Protein AF-A0A962ITY4-F1 (afdb_monomer_lite)

Secondary structure (DSSP, 8-state):
-PPPPTTSHHHHTT--PPPSSTTS-EEEEEE--B--TTS--B-HHHHHHHHTSSS-EEEEEE---S-S--SSS-GGGGGG-

Structure (mmCIF, N/CA/C/O backbone):
data_AF-A0A962ITY4-F1
#
_entry.id   AF-A0A962ITY4-F1
#
loop_
_atom_site.group_PDB
_atom_site.id
_atom_site.type_symbol
_atom_site.label_atom_id
_atom_site.label_alt_id
_atom_site.label_comp_id
_atom_site.label_asym_id
_atom_site.label_entity_id
_atom_site.label_seq_id
_atom_site.pdbx_PDB_ins_code
_atom_site.Cartn_x
_atom_site.Cartn_y
_atom_site.Cartn_z
_atom_site.occupancy
_atom_site.B_iso_or_equiv
_atom_site.auth_seq_id
_atom_site.auth_comp_id
_atom_site.auth_asym_id
_atom_site.auth_atom_id
_atom_site.pdbx_PDB_model_num
ATOM 1 N N . MET A 1 1 ? 17.491 10.020 26.270 1.00 49.94 1 MET A N 1
ATOM 2 C CA . MET A 1 1 ? 16.618 9.190 25.419 1.00 49.94 1 MET A CA 1
ATOM 3 C C . MET A 1 1 ? 16.662 9.820 24.042 1.00 49.94 1 MET A C 1
ATOM 5 O O . MET A 1 1 ? 16.144 10.921 23.901 1.00 49.94 1 MET A O 1
ATOM 9 N N . ALA A 1 2 ? 17.394 9.241 23.089 1.00 67.62 2 ALA A N 1
ATOM 10 C CA . ALA A 1 2 ? 17.307 9.720 21.711 1.00 67.62 2 ALA A CA 1
ATOM 11 C C . ALA A 1 2 ? 15.855 9.518 21.246 1.00 67.62 2 ALA A C 1
ATOM 13 O O . ALA A 1 2 ? 15.270 8.477 21.544 1.00 67.62 2 ALA A O 1
ATOM 14 N N . GLY A 1 3 ? 15.251 10.538 20.635 1.00 85.62 3 GLY A N 1
ATOM 15 C CA . GLY A 1 3 ? 13.896 10.425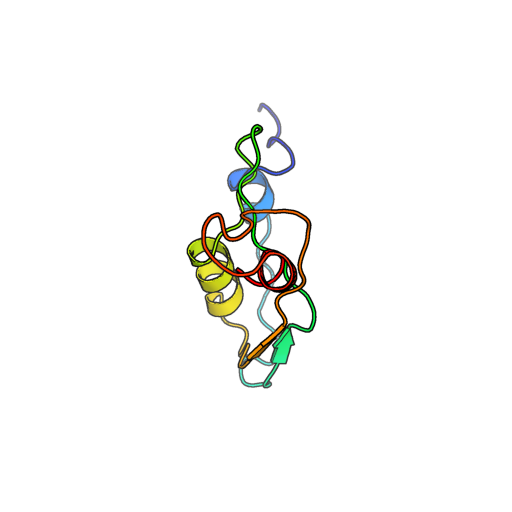 20.096 1.00 85.62 3 GLY A CA 1
ATOM 16 C C . GLY A 1 3 ? 13.840 9.381 18.981 1.00 85.62 3 GLY A C 1
ATOM 17 O O . GLY A 1 3 ? 14.855 9.110 18.341 1.00 85.62 3 GLY A O 1
ATOM 18 N N . LEU A 1 4 ? 12.660 8.800 18.763 1.00 92.31 4 LEU A N 1
ATOM 19 C CA . LEU A 1 4 ? 12.412 7.911 17.629 1.00 92.31 4 LEU A CA 1
ATOM 20 C C . LEU A 1 4 ? 12.643 8.676 16.319 1.00 92.31 4 LEU A C 1
ATOM 22 O O . LEU A 1 4 ? 12.247 9.839 16.202 1.00 92.31 4 LEU A O 1
ATOM 26 N N . THR A 1 5 ? 13.287 8.038 15.346 1.00 91.44 5 THR A N 1
ATOM 27 C CA . THR A 1 5 ? 13.553 8.643 14.038 1.00 91.44 5 THR A CA 1
ATOM 28 C C . THR A 1 5 ? 12.278 8.604 13.186 1.00 91.44 5 THR A C 1
ATOM 30 O O . THR A 1 5 ? 11.763 7.516 12.943 1.00 91.44 5 THR A O 1
ATOM 33 N N . PRO A 1 6 ? 11.748 9.750 12.713 1.00 90.12 6 PRO A N 1
ATOM 34 C CA . PRO A 1 6 ? 10.546 9.761 11.883 1.00 90.12 6 PRO A CA 1
ATOM 35 C C . PRO A 1 6 ? 10.691 8.877 10.643 1.00 90.12 6 PRO A C 1
ATOM 37 O O . PRO A 1 6 ? 11.706 8.941 9.951 1.00 90.12 6 PRO A O 1
ATOM 40 N N . GLY A 1 7 ? 9.664 8.074 10.367 1.00 84.88 7 GLY A N 1
ATOM 41 C CA . GLY A 1 7 ? 9.632 7.162 9.222 1.00 84.88 7 GLY A CA 1
ATOM 42 C C . GLY A 1 7 ? 10.262 5.785 9.457 1.00 84.88 7 GLY A C 1
ATOM 43 O O . GLY A 1 7 ? 10.191 4.959 8.555 1.00 84.88 7 GLY A O 1
ATOM 44 N N . THR A 1 8 ? 10.839 5.497 10.633 1.00 88.75 8 THR A N 1
ATOM 45 C CA . THR A 1 8 ? 11.264 4.124 10.964 1.00 88.75 8 THR A CA 1
ATOM 46 C C . THR A 1 8 ? 10.108 3.288 11.505 1.00 88.75 8 THR A C 1
ATOM 48 O O . THR A 1 8 ? 9.106 3.826 11.985 1.00 88.75 8 THR A O 1
ATOM 51 N N . ALA A 1 9 ? 10.264 1.961 11.477 1.00 87.44 9 ALA A N 1
ATOM 52 C CA . ALA A 1 9 ? 9.290 1.040 12.056 1.00 87.44 9 ALA A CA 1
ATOM 53 C C . ALA A 1 9 ? 9.047 1.333 13.547 1.00 87.44 9 ALA A C 1
ATOM 55 O O . ALA A 1 9 ? 7.903 1.383 13.977 1.00 87.44 9 ALA A O 1
ATOM 56 N N . GLU A 1 10 ? 10.093 1.638 14.324 1.00 92.00 10 GLU A N 1
ATOM 57 C CA . GLU A 1 10 ? 9.950 1.969 15.748 1.00 92.00 10 GLU A CA 1
ATOM 58 C C . GLU A 1 10 ? 9.143 3.251 15.978 1.00 92.00 10 GLU A C 1
ATOM 60 O O . GLU A 1 10 ? 8.444 3.367 16.984 1.00 92.00 10 GLU A O 1
ATOM 65 N N . TRP A 1 11 ? 9.237 4.222 15.063 1.00 92.62 11 TRP A N 1
ATOM 66 C CA . TRP A 1 11 ? 8.411 5.426 15.109 1.00 92.62 11 TRP A CA 1
ATOM 67 C C . TRP A 1 11 ? 6.951 5.124 14.753 1.00 92.62 11 TRP A C 1
ATOM 69 O O . TRP A 1 11 ? 6.057 5.572 15.471 1.00 92.62 11 TRP A O 1
ATOM 79 N N . LEU A 1 12 ? 6.705 4.330 13.705 1.00 90.50 12 LEU A N 1
ATOM 80 C CA . LEU A 1 12 ? 5.358 3.934 13.271 1.00 90.50 12 LEU A CA 1
ATOM 81 C C . LEU A 1 12 ? 4.634 3.075 14.321 1.00 90.50 12 LEU A C 1
ATOM 83 O O . LEU A 1 12 ? 3.461 3.302 14.593 1.00 90.50 12 LEU A O 1
ATOM 87 N N . ASP A 1 13 ? 5.342 2.148 14.967 1.00 91.38 13 ASP A N 1
ATOM 88 C CA . ASP A 1 13 ? 4.807 1.257 16.006 1.00 91.38 13 ASP A CA 1
ATOM 89 C C . ASP A 1 13 ? 4.641 1.932 17.381 1.00 91.38 13 ASP A C 1
ATOM 91 O O . ASP A 1 13 ? 4.186 1.297 18.337 1.00 91.38 13 ASP A O 1
ATOM 95 N N . SER A 1 14 ? 5.014 3.210 17.518 1.00 94.69 14 SER A N 1
ATOM 96 C CA . SER A 1 14 ? 4.989 3.911 18.810 1.00 94.69 14 SER A CA 1
ATOM 97 C C . SER A 1 14 ? 3.580 4.136 19.369 1.00 94.69 14 SER A C 1
ATOM 99 O O . SER A 1 14 ? 3.423 4.354 20.573 1.00 94.69 14 SER A O 1
ATOM 101 N N . VAL A 1 15 ? 2.557 4.058 18.516 1.00 93.06 15 VAL A N 1
ATOM 102 C CA . VAL A 1 15 ? 1.144 4.177 18.878 1.00 93.06 15 VAL A CA 1
ATOM 103 C C . VAL A 1 15 ? 0.366 3.059 18.195 1.00 93.06 15 VAL A C 1
ATOM 105 O O . VAL A 1 15 ? 0.528 2.818 17.003 1.00 93.06 15 VAL A O 1
ATOM 108 N N . ARG A 1 16 ? -0.505 2.386 18.951 1.00 90.69 16 ARG A N 1
ATOM 109 C CA . ARG A 1 16 ? -1.465 1.412 18.421 1.00 90.69 16 ARG A CA 1
ATOM 110 C C . ARG A 1 16 ? -2.861 1.790 18.876 1.00 90.69 16 ARG A C 1
ATOM 112 O O . ARG A 1 16 ? -3.105 1.901 20.077 1.00 90.69 16 ARG A O 1
ATOM 119 N N . GLU A 1 17 ? -3.746 1.997 17.915 1.00 92.06 17 GLU A N 1
ATOM 120 C CA . GLU A 1 17 ? -5.147 2.324 18.159 1.00 92.06 17 GLU A CA 1
ATOM 121 C C . GLU A 1 17 ? -6.005 1.053 18.154 1.00 92.06 17 GLU A C 1
ATOM 123 O O . GLU A 1 17 ? -5.629 0.025 17.587 1.00 92.06 17 GLU A O 1
ATOM 128 N N . GLU A 1 18 ? -7.154 1.106 18.826 1.00 95.38 18 GLU A N 1
ATOM 129 C CA . GLU A 1 18 ? -8.121 0.010 18.816 1.00 95.38 18 GLU A CA 1
ATOM 130 C C . GLU A 1 18 ? -8.806 -0.082 17.446 1.00 95.38 18 GLU A C 1
ATOM 132 O O . GLU A 1 18 ? -9.243 0.924 16.886 1.00 95.38 18 GLU A O 1
ATOM 137 N N . ILE A 1 19 ? -8.933 -1.300 16.915 1.00 94.75 19 ILE A N 1
ATOM 138 C CA . ILE A 1 19 ? -9.658 -1.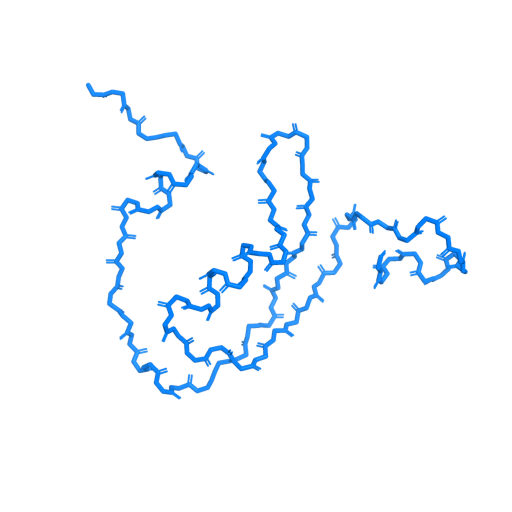540 15.667 1.00 94.75 19 ILE A CA 1
ATOM 139 C C . ILE A 1 19 ? -11.155 -1.396 15.921 1.00 94.75 19 ILE A C 1
ATOM 141 O O . ILE A 1 19 ? -11.754 -2.144 16.692 1.00 94.75 19 ILE A O 1
ATOM 145 N N . ILE A 1 20 ? -11.765 -0.459 15.207 1.00 95.44 20 ILE A N 1
ATOM 146 C CA . ILE A 1 20 ? -13.204 -0.222 15.243 1.00 95.44 20 ILE A CA 1
ATOM 147 C C . ILE A 1 20 ? -13.857 -0.980 14.087 1.00 95.44 20 ILE A C 1
ATOM 149 O O . ILE A 1 20 ? -13.398 -0.881 12.950 1.00 95.44 20 ILE A O 1
ATOM 153 N N . ASP A 1 21 ? -14.955 -1.680 14.385 1.00 97.00 21 ASP A N 1
ATOM 154 C CA . ASP A 1 21 ? -15.770 -2.412 13.404 1.00 97.00 21 ASP A CA 1
ATOM 155 C C . ASP A 1 21 ? -14.934 -3.390 12.544 1.00 97.00 21 ASP A C 1
ATOM 157 O O . ASP A 1 21 ? -14.820 -3.223 11.326 1.00 97.00 21 ASP A O 1
ATOM 161 N N . PRO A 1 22 ? -14.298 -4.399 13.177 1.00 96.69 22 PRO A N 1
ATOM 162 C CA . PRO A 1 22 ? -13.332 -5.276 12.513 1.00 96.69 22 PRO A CA 1
ATOM 163 C C . PRO A 1 22 ? -13.938 -6.079 11.360 1.00 96.69 22 PRO A C 1
ATOM 165 O O . PRO A 1 22 ? -13.220 -6.433 10.431 1.00 96.69 22 PRO A O 1
ATOM 168 N N . ASP A 1 23 ? -15.248 -6.333 11.379 1.00 97.44 23 ASP A N 1
ATOM 169 C CA . ASP A 1 23 ? -15.936 -7.105 10.344 1.00 97.44 23 ASP A CA 1
ATOM 170 C C . ASP A 1 23 ? -16.310 -6.261 9.114 1.00 97.44 23 ASP A C 1
ATOM 172 O O . ASP A 1 23 ? -16.654 -6.817 8.062 1.00 97.44 23 ASP A O 1
ATOM 176 N N . ARG A 1 24 ? -16.234 -4.925 9.196 1.00 98.06 24 ARG A N 1
ATOM 177 C CA . ARG A 1 24 ? -16.639 -4.035 8.105 1.00 98.06 24 ARG A CA 1
ATOM 178 C C . ARG A 1 24 ? -15.746 -4.221 6.881 1.00 98.06 24 ARG A C 1
ATOM 180 O O . ARG A 1 24 ? -14.555 -3.928 6.953 1.00 98.06 24 ARG A O 1
ATOM 187 N N . PRO A 1 25 ? -16.306 -4.621 5.726 1.00 98.19 25 PRO A N 1
ATOM 188 C CA . PRO A 1 25 ? -15.517 -4.781 4.517 1.00 98.19 25 PRO A CA 1
ATOM 189 C C . PRO A 1 25 ? -15.015 -3.419 4.029 1.00 98.19 25 PRO A C 1
ATOM 191 O O . PRO A 1 25 ? -15.798 -2.490 3.809 1.00 98.19 25 PRO A O 1
ATOM 194 N N . ILE A 1 26 ? -13.704 -3.321 3.834 1.00 98.00 26 ILE A N 1
ATOM 195 C CA . ILE A 1 26 ? -13.009 -2.114 3.386 1.00 98.00 26 ILE A CA 1
ATOM 196 C C . ILE A 1 26 ? -12.349 -2.380 2.033 1.00 98.00 26 ILE A C 1
ATOM 198 O O . ILE A 1 26 ? -11.765 -3.439 1.796 1.00 98.00 26 ILE A O 1
ATOM 202 N N . ILE A 1 27 ? -12.440 -1.393 1.144 1.00 98.44 27 ILE A N 1
ATOM 203 C CA . ILE A 1 27 ? -11.584 -1.302 -0.037 1.00 98.44 27 ILE A CA 1
ATOM 204 C C . ILE A 1 27 ? -10.586 -0.190 0.246 1.00 98.44 27 ILE A C 1
ATOM 206 O O . ILE A 1 27 ? -11.011 0.942 0.473 1.00 98.44 27 ILE A O 1
ATOM 210 N N . ASP A 1 28 ? -9.296 -0.506 0.221 1.00 97.94 28 ASP A N 1
ATOM 211 C CA . ASP A 1 28 ? -8.248 0.512 0.186 1.00 97.94 28 ASP A CA 1
ATOM 212 C C . ASP A 1 28 ? -8.165 1.071 -1.245 1.00 97.94 28 ASP A C 1
ATOM 214 O O . ASP A 1 28 ? -7.775 0.348 -2.171 1.00 97.94 28 ASP A O 1
ATOM 218 N N . PRO A 1 29 ? -8.588 2.325 -1.479 1.00 98.00 29 PRO A N 1
ATOM 219 C CA . PRO A 1 29 ? -8.686 2.860 -2.825 1.00 98.00 29 PRO A CA 1
ATOM 220 C C . PRO A 1 29 ? -7.337 3.310 -3.393 1.00 98.00 29 PRO A C 1
ATOM 222 O O . PRO A 1 29 ? -7.310 3.721 -4.553 1.00 98.00 29 PRO A O 1
ATOM 225 N N . HIS A 1 30 ? -6.251 3.308 -2.610 1.00 97.88 30 HIS A N 1
ATOM 226 C CA . HIS A 1 30 ? -4.990 3.900 -3.045 1.00 97.88 30 HIS A CA 1
ATOM 227 C C . HIS A 1 30 ? -3.801 3.392 -2.228 1.00 97.88 30 HIS A C 1
ATOM 229 O O . HIS A 1 30 ? -3.544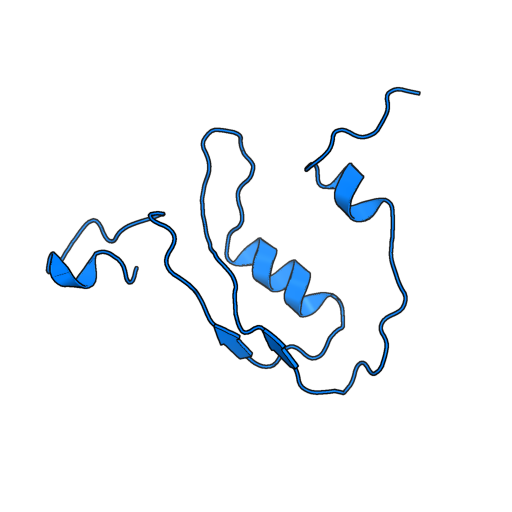 3.876 -1.129 1.00 97.88 30 HIS A O 1
ATOM 235 N N . HIS A 1 31 ? -2.981 2.536 -2.832 1.00 96.31 31 HIS A N 1
ATOM 236 C CA . HIS A 1 31 ? -1.629 2.265 -2.342 1.00 96.31 31 HIS A CA 1
ATOM 237 C C . HIS A 1 31 ? -0.614 2.312 -3.484 1.00 96.31 31 HIS A C 1
ATOM 239 O O . HIS A 1 31 ? -0.950 2.171 -4.661 1.00 96.31 31 HIS A O 1
ATOM 245 N N . HIS A 1 32 ? 0.644 2.491 -3.110 1.00 95.38 32 HIS A N 1
ATOM 246 C CA . HIS A 1 32 ? 1.792 2.394 -3.999 1.00 95.38 32 HIS A CA 1
ATOM 247 C C . HIS A 1 32 ? 2.669 1.230 -3.552 1.00 95.38 32 HIS A C 1
ATOM 249 O O . HIS A 1 32 ? 2.564 0.785 -2.413 1.00 95.38 32 HIS A O 1
ATOM 255 N N . LEU A 1 33 ? 3.552 0.768 -4.430 1.00 94.81 33 LEU A N 1
ATOM 256 C CA . LEU A 1 33 ? 4.629 -0.155 -4.093 1.00 94.81 33 LEU A CA 1
ATOM 257 C C . LEU A 1 33 ? 5.919 0.421 -4.668 1.00 94.81 33 LEU A C 1
ATOM 259 O O . LEU A 1 33 ? 5.932 0.879 -5.809 1.00 94.81 33 LEU A O 1
ATOM 263 N N . TRP A 1 34 ? 6.993 0.421 -3.888 1.00 94.69 34 TRP A N 1
ATOM 264 C CA . TRP A 1 34 ? 8.280 0.936 -4.337 1.00 94.69 34 TRP A CA 1
ATOM 265 C C . TRP A 1 34 ? 9.447 0.343 -3.558 1.00 94.69 34 TRP A C 1
ATOM 267 O O . TRP A 1 34 ? 9.324 -0.063 -2.399 1.00 94.69 34 TRP A O 1
ATOM 277 N N . ARG A 1 35 ? 10.620 0.411 -4.186 1.00 94.12 35 ARG A N 1
ATOM 278 C CA . ARG A 1 35 ? 11.908 0.393 -3.499 1.00 94.12 35 ARG A CA 1
ATOM 279 C C . ARG A 1 35 ? 12.562 1.753 -3.632 1.00 94.12 35 ARG A C 1
ATOM 281 O O . ARG A 1 35 ? 12.574 2.325 -4.724 1.00 94.12 35 ARG A O 1
ATOM 288 N N . ARG A 1 36 ? 13.081 2.297 -2.534 1.00 89.88 36 ARG A N 1
ATOM 289 C CA . ARG A 1 36 ? 13.712 3.622 -2.523 1.00 89.88 36 ARG A CA 1
ATOM 290 C C . ARG A 1 36 ? 15.177 3.525 -2.097 1.00 89.88 36 ARG A C 1
ATOM 292 O O . ARG A 1 36 ? 15.511 2.753 -1.202 1.00 89.88 36 ARG A O 1
ATOM 299 N N . PRO A 1 37 ? 16.075 4.340 -2.683 1.00 88.44 37 PRO A N 1
ATOM 300 C CA . PR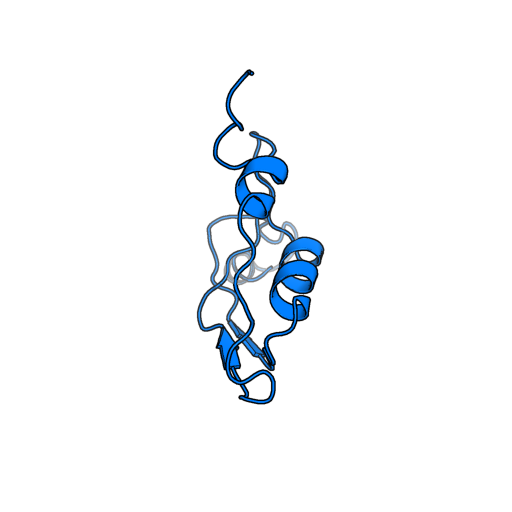O A 1 37 ? 17.495 4.326 -2.318 1.00 88.44 37 PRO A CA 1
ATOM 301 C C . PRO A 1 37 ? 17.785 4.667 -0.848 1.00 88.44 37 PRO A C 1
ATOM 303 O O . PRO A 1 37 ? 18.861 4.346 -0.352 1.00 88.44 37 PRO A O 1
ATOM 306 N N . ASP A 1 38 ? 16.856 5.337 -0.163 1.00 88.12 38 ASP A N 1
ATOM 307 C CA . ASP A 1 38 ? 16.948 5.690 1.257 1.00 88.12 38 ASP A CA 1
ATOM 308 C C . ASP A 1 38 ? 16.514 4.551 2.200 1.00 88.12 38 ASP A C 1
ATOM 310 O O . ASP A 1 38 ? 16.552 4.720 3.417 1.00 88.12 38 ASP A O 1
ATOM 314 N N . GLY A 1 39 ? 16.135 3.390 1.652 1.00 86.06 39 GLY A N 1
ATOM 315 C CA . GLY A 1 39 ? 15.688 2.222 2.410 1.00 86.06 39 GLY A CA 1
ATOM 316 C C . GLY A 1 39 ? 14.242 2.304 2.897 1.00 86.06 39 GLY A C 1
ATOM 317 O O . GLY A 1 39 ? 13.798 1.395 3.596 1.00 86.06 39 GLY A O 1
ATOM 318 N N . ASN A 1 40 ? 13.495 3.352 2.530 1.00 88.12 40 ASN A N 1
ATOM 319 C CA . ASN A 1 40 ? 12.069 3.487 2.827 1.00 88.12 40 ASN A CA 1
ATOM 320 C C . ASN A 1 40 ? 11.220 2.706 1.809 1.00 88.12 40 ASN A C 1
ATOM 322 O O . ASN A 1 40 ? 10.414 3.269 1.061 1.00 88.12 40 ASN A O 1
ATOM 326 N N . ASP A 1 41 ? 11.484 1.405 1.732 1.00 93.44 41 ASP A N 1
ATOM 327 C CA . ASP A 1 41 ? 10.782 0.471 0.862 1.00 93.44 41 ASP A CA 1
ATOM 328 C C . ASP A 1 41 ? 9.347 0.251 1.353 1.00 93.44 41 ASP A C 1
ATOM 330 O O . ASP A 1 41 ? 9.082 0.190 2.553 1.00 93.44 41 ASP A O 1
ATOM 334 N N . TYR A 1 42 ? 8.425 0.090 0.407 1.00 94.62 42 TYR A N 1
ATOM 335 C CA . TYR A 1 42 ? 7.073 -0.377 0.684 1.00 94.62 42 TYR A CA 1
ATOM 336 C C . TYR A 1 42 ? 6.698 -1.400 -0.378 1.00 94.62 42 TYR A C 1
ATOM 338 O O . TYR A 1 42 ? 6.395 -1.054 -1.521 1.00 94.62 42 TYR A O 1
ATOM 346 N N . VAL A 1 43 ? 6.794 -2.680 -0.031 1.00 94.94 43 VAL A N 1
ATOM 347 C CA . VAL A 1 43 ? 6.591 -3.788 -0.967 1.00 94.94 43 VAL A CA 1
ATOM 348 C C . VAL A 1 43 ? 5.406 -4.653 -0.550 1.00 94.94 43 VAL A C 1
ATOM 350 O O . VAL A 1 43 ? 4.754 -4.411 0.461 1.00 94.94 43 VAL A O 1
ATOM 353 N N . LEU A 1 44 ? 5.105 -5.692 -1.331 1.00 95.19 44 LEU A N 1
ATOM 354 C CA . LEU A 1 44 ? 3.925 -6.535 -1.111 1.00 95.19 44 LEU A CA 1
ATOM 355 C C . LEU A 1 44 ? 3.834 -7.112 0.316 1.00 95.19 44 LEU A C 1
ATOM 357 O O . LEU A 1 44 ? 2.743 -7.220 0.869 1.00 95.19 44 LEU A O 1
ATOM 361 N N . ALA A 1 45 ? 4.972 -7.454 0.925 1.00 96.19 45 ALA A N 1
ATOM 362 C CA . ALA A 1 45 ? 5.010 -7.946 2.301 1.00 96.19 45 ALA A CA 1
ATOM 363 C C . ALA A 1 45 ? 4.595 -6.877 3.329 1.00 96.19 45 ALA A C 1
ATOM 365 O O . ALA A 1 45 ? 3.949 -7.210 4.322 1.00 96.19 45 ALA A O 1
ATOM 366 N N . ASP A 1 46 ? 4.937 -5.609 3.088 1.00 95.50 46 ASP A N 1
ATOM 367 C CA . ASP A 1 46 ? 4.530 -4.484 3.931 1.00 95.50 46 ASP A CA 1
ATOM 368 C C . ASP A 1 46 ? 3.030 -4.228 3.797 1.00 95.50 46 ASP A C 1
ATOM 370 O O . ASP A 1 46 ? 2.329 -4.172 4.804 1.00 95.50 46 ASP A O 1
ATOM 374 N N . LEU A 1 47 ? 2.515 -4.227 2.562 1.00 96.94 47 LEU A N 1
ATOM 375 C CA . LEU A 1 47 ? 1.078 -4.127 2.305 1.00 96.94 47 LEU A CA 1
ATOM 376 C C . LEU A 1 47 ? 0.292 -5.231 3.024 1.00 96.94 47 LEU A C 1
ATOM 378 O O . LEU A 1 47 ? -0.742 -4.960 3.630 1.00 96.94 47 LEU A O 1
ATOM 382 N N . TRP A 1 48 ? 0.762 -6.480 2.983 1.00 9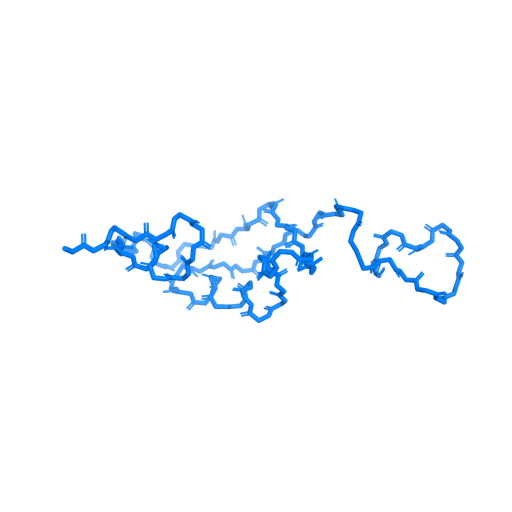6.94 48 TRP A N 1
ATOM 383 C CA . TRP A 1 48 ? 0.107 -7.585 3.691 1.00 96.94 48 TRP A CA 1
ATOM 384 C C . TRP A 1 48 ? 0.172 -7.458 5.206 1.00 96.94 48 TRP A C 1
ATOM 386 O O . TRP A 1 48 ? -0.785 -7.830 5.882 1.00 96.94 48 TRP A O 1
ATOM 396 N N . ARG A 1 49 ? 1.269 -6.930 5.752 1.00 95.25 49 ARG A N 1
ATOM 397 C CA . ARG A 1 49 ? 1.364 -6.649 7.185 1.00 95.25 49 ARG A CA 1
ATOM 398 C C . ARG A 1 49 ? 0.329 -5.602 7.601 1.00 95.25 49 ARG A C 1
ATOM 400 O O . ARG A 1 49 ? -0.357 -5.805 8.599 1.00 95.25 49 ARG A O 1
ATOM 407 N N . ASP A 1 50 ? 0.179 -4.539 6.818 1.00 94.38 50 ASP A N 1
ATOM 408 C CA . ASP A 1 50 ? -0.729 -3.437 7.138 1.00 94.38 50 ASP A CA 1
ATOM 409 C C . ASP A 1 50 ? -2.197 -3.842 6.942 1.00 94.38 50 ASP A C 1
ATOM 411 O O . ASP A 1 50 ? -3.025 -3.664 7.835 1.00 94.38 50 ASP A O 1
ATOM 415 N N . THR A 1 51 ? -2.526 -4.467 5.809 1.00 96.44 51 THR A N 1
ATOM 416 C CA . THR A 1 51 ? -3.892 -4.944 5.517 1.00 96.44 51 THR A CA 1
ATOM 417 C C . THR A 1 51 ? -4.304 -6.146 6.368 1.00 96.44 51 THR A C 1
ATOM 419 O O . THR A 1 51 ? -5.493 -6.355 6.590 1.00 96.44 51 THR A O 1
ATOM 422 N N . GLY A 1 52 ? -3.341 -6.904 6.899 1.00 94.56 52 GLY A N 1
ATOM 423 C CA . GLY A 1 52 ? -3.552 -8.003 7.842 1.00 94.56 52 GLY A CA 1
ATOM 424 C C . GLY A 1 52 ? -3.527 -7.595 9.319 1.00 94.56 52 GLY A C 1
ATOM 425 O O . GLY A 1 52 ? -3.607 -8.467 10.183 1.00 94.56 52 GLY A O 1
ATOM 426 N N . SER A 1 53 ? -3.416 -6.299 9.632 1.00 92.62 53 SER A N 1
ATOM 427 C CA . SER A 1 53 ? -3.308 -5.793 11.012 1.00 92.62 53 SER A CA 1
ATOM 428 C C . SER A 1 53 ? -4.584 -5.960 11.848 1.00 92.62 53 SER A C 1
ATOM 430 O O . SER A 1 53 ? -4.523 -5.900 13.075 1.00 92.62 53 SER A O 1
ATOM 432 N N . GLY A 1 54 ? -5.721 -6.224 11.193 1.00 95.00 54 GLY A N 1
ATOM 433 C CA . GLY A 1 54 ? -6.984 -6.623 11.818 1.00 95.00 54 GLY A CA 1
ATOM 434 C C . GLY A 1 54 ? -8.227 -5.903 11.282 1.00 95.00 54 GLY A C 1
ATOM 435 O O . GLY A 1 54 ? -9.339 -6.329 11.578 1.00 95.00 54 GLY A O 1
ATOM 436 N N . HIS A 1 55 ? -8.069 -4.869 10.450 1.00 96.25 55 HIS A N 1
ATOM 437 C CA . HIS A 1 55 ? -9.165 -4.366 9.615 1.00 96.25 55 HIS A CA 1
ATOM 438 C C . HIS A 1 55 ? -9.520 -5.379 8.512 1.00 96.25 55 HIS A C 1
ATOM 440 O O . HIS A 1 55 ? -8.632 -5.971 7.902 1.00 96.25 55 HIS A O 1
ATOM 446 N N . ASN A 1 56 ? -10.807 -5.537 8.187 1.00 97.69 56 ASN A N 1
ATOM 447 C CA . ASN A 1 56 ? -11.261 -6.396 7.087 1.00 97.69 56 ASN A CA 1
ATOM 448 C C . ASN A 1 56 ? -11.089 -5.715 5.710 1.00 97.69 56 ASN A C 1
ATOM 450 O O . ASN A 1 56 ? -12.058 -5.337 5.042 1.00 97.69 56 ASN A O 1
ATOM 454 N N . VAL A 1 57 ? -9.836 -5.534 5.279 1.00 97.81 57 VAL A N 1
ATOM 455 C CA . VAL A 1 57 ? -9.501 -5.050 3.931 1.00 97.81 57 VAL A CA 1
ATOM 456 C C . VAL A 1 57 ? -9.664 -6.194 2.931 1.00 97.81 57 VAL A C 1
ATOM 458 O O . VAL A 1 57 ? -8.876 -7.135 2.900 1.00 97.81 57 VAL A O 1
ATOM 461 N N . VAL A 1 58 ? -10.691 -6.114 2.084 1.00 98.06 58 VAL A N 1
ATOM 462 C CA . VAL A 1 58 ? -11.045 -7.196 1.145 1.00 98.06 58 VAL A CA 1
ATOM 463 C C . VAL A 1 58 ? -10.484 -6.989 -0.257 1.00 98.06 58 VAL A C 1
ATOM 465 O O . VAL A 1 58 ? -10.383 -7.943 -1.030 1.00 98.06 58 VAL A O 1
ATOM 468 N N . LYS A 1 59 ? -10.171 -5.739 -0.620 1.00 98.25 59 LYS A N 1
ATOM 469 C CA . LYS A 1 59 ? -9.588 -5.353 -1.910 1.00 98.25 59 LYS A CA 1
ATOM 470 C C . LYS A 1 59 ? -8.740 -4.101 -1.749 1.00 98.25 59 LYS A C 1
ATOM 472 O O . LYS A 1 59 ? -9.017 -3.270 -0.886 1.00 98.25 59 LYS A O 1
ATOM 477 N N . THR A 1 60 ? -7.776 -3.944 -2.643 1.00 98.00 60 THR A N 1
ATOM 478 C CA . THR A 1 60 ? -6.950 -2.744 -2.740 1.00 98.00 60 THR A CA 1
ATOM 479 C C . THR A 1 60 ? -6.852 -2.290 -4.197 1.00 98.00 60 THR A C 1
ATOM 481 O O . THR A 1 60 ? -7.095 -3.073 -5.122 1.00 98.00 60 THR A O 1
ATOM 484 N N . VAL A 1 61 ? -6.510 -1.021 -4.410 1.00 97.25 61 VAL A N 1
ATOM 485 C CA . VAL A 1 61 ? -6.180 -0.464 -5.727 1.00 97.25 61 VAL A CA 1
ATOM 486 C C . VAL A 1 61 ? -4.725 -0.016 -5.715 1.00 97.25 61 VAL A C 1
ATOM 488 O O . VAL A 1 61 ? -4.356 0.883 -4.961 1.00 97.25 61 VAL A O 1
ATOM 491 N N . PHE A 1 62 ? -3.905 -0.664 -6.543 1.00 94.75 62 PHE A N 1
ATOM 492 C CA . PHE A 1 62 ? -2.524 -0.255 -6.785 1.00 94.75 62 PHE A CA 1
ATOM 493 C C . PHE A 1 62 ? -2.506 0.932 -7.746 1.00 94.75 62 PHE A C 1
ATOM 495 O O . PHE A 1 62 ? -3.142 0.892 -8.803 1.00 94.75 62 PHE A O 1
ATOM 502 N N . VAL A 1 63 ? -1.768 1.973 -7.379 1.00 94.75 63 VAL A N 1
ATOM 503 C CA . VAL A 1 63 ? -1.568 3.170 -8.187 1.00 94.75 63 VAL A CA 1
ATOM 504 C C . VAL A 1 63 ? -0.095 3.253 -8.560 1.00 94.75 63 VAL A C 1
ATOM 506 O O . VAL A 1 63 ? 0.783 3.249 -7.701 1.00 94.75 63 VAL A O 1
ATOM 509 N N . GLU A 1 64 ? 0.164 3.336 -9.857 1.00 92.81 64 GLU A N 1
ATOM 510 C CA . GLU A 1 64 ? 1.497 3.507 -10.433 1.00 92.81 64 GLU A CA 1
ATOM 511 C C . GLU A 1 64 ? 2.193 4.773 -9.870 1.00 92.81 64 GLU A C 1
ATOM 513 O O . GLU A 1 64 ? 1.532 5.786 -9.620 1.00 92.81 64 GLU A O 1
ATOM 518 N N . CYS A 1 65 ? 3.506 4.719 -9.613 1.00 93.00 65 CYS A N 1
ATOM 519 C CA . CYS A 1 65 ? 4.274 5.815 -8.999 1.00 93.00 65 CYS A CA 1
ATOM 520 C C . CYS A 1 65 ? 5.724 5.959 -9.504 1.00 93.00 65 CYS A C 1
ATOM 522 O O . CYS A 1 65 ? 6.608 6.392 -8.761 1.00 93.00 65 CYS A O 1
ATOM 524 N N . HIS A 1 66 ? 5.973 5.601 -10.755 1.00 91.25 66 HIS A N 1
ATOM 525 C CA . HIS A 1 66 ? 7.267 5.547 -11.427 1.00 91.25 66 HIS A CA 1
ATOM 526 C C . HIS A 1 66 ? 8.292 4.613 -10.761 1.00 91.25 66 HIS A C 1
ATOM 528 O O . HIS A 1 66 ? 9.490 4.910 -10.752 1.00 91.25 66 HIS A O 1
ATOM 534 N N . ALA A 1 67 ? 7.833 3.504 -10.179 1.00 91.88 67 ALA A N 1
ATOM 535 C CA . ALA A 1 67 ? 8.682 2.525 -9.504 1.00 91.88 67 ALA A CA 1
ATOM 536 C C . ALA A 1 67 ? 8.589 1.159 -10.190 1.00 91.88 67 ALA A C 1
ATOM 538 O O . ALA A 1 67 ? 7.508 0.756 -10.600 1.00 91.88 67 ALA A O 1
ATOM 539 N N . GLU A 1 68 ? 9.724 0.458 -10.271 1.00 91.62 68 GLU A N 1
ATOM 540 C CA . GLU A 1 68 ? 9.792 -0.948 -10.703 1.00 91.62 68 GLU A CA 1
ATOM 541 C C . GLU A 1 68 ? 9.135 -1.230 -12.070 1.00 91.62 68 GLU A C 1
ATOM 543 O O . GLU A 1 68 ? 8.394 -2.190 -12.199 1.00 91.62 68 GLU A O 1
ATOM 548 N N . TYR A 1 69 ? 9.412 -0.411 -13.095 1.00 92.81 69 TYR A N 1
ATOM 549 C CA . TYR A 1 69 ? 8.883 -0.648 -14.447 1.00 92.81 69 TYR A CA 1
ATOM 550 C C . TYR A 1 69 ? 9.356 -1.968 -15.054 1.00 92.81 69 TYR A C 1
ATOM 552 O O . TYR A 1 69 ? 10.538 -2.321 -14.980 1.00 92.81 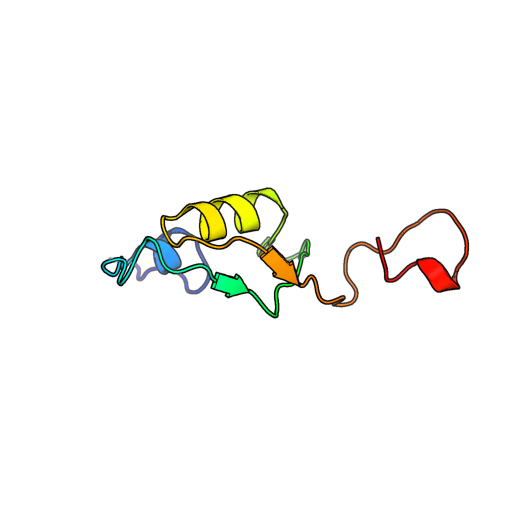69 TYR A O 1
ATOM 560 N N . LEU A 1 70 ? 8.462 -2.586 -15.819 1.00 93.25 70 LEU A N 1
ATOM 561 C CA . LEU A 1 70 ? 8.688 -3.823 -16.530 1.00 93.25 70 LEU A CA 1
ATOM 562 C C . LEU A 1 70 ? 9.844 -3.614 -17.501 1.00 93.25 70 LEU A C 1
ATOM 564 O O . LEU A 1 70 ? 9.805 -2.778 -18.410 1.00 93.25 70 LEU A O 1
ATOM 568 N N . THR A 1 71 ? 10.904 -4.384 -17.309 1.00 94.88 71 THR A N 1
ATOM 569 C CA . THR A 1 71 ? 12.139 -4.231 -18.081 1.00 94.88 71 THR A CA 1
ATOM 570 C C . THR A 1 71 ? 12.078 -4.945 -19.431 1.00 94.88 71 THR A C 1
ATOM 572 O O . THR A 1 71 ? 12.852 -4.622 -20.334 1.00 94.88 71 THR A O 1
ATOM 575 N N . GLU A 1 72 ? 11.123 -5.860 -19.607 1.00 95.50 72 GLU A N 1
ATOM 576 C CA . GLU A 1 72 ? 10.971 -6.703 -20.792 1.00 95.50 72 GLU A CA 1
ATOM 577 C C . GLU A 1 72 ? 9.529 -6.685 -21.323 1.00 95.50 72 GLU A C 1
ATOM 579 O O . GLU A 1 72 ? 8.580 -6.918 -20.585 1.00 95.50 72 GLU A O 1
ATOM 584 N N . GLY A 1 73 ? 9.346 -6.455 -22.629 1.00 92.56 73 GLY A N 1
ATOM 585 C CA . GLY A 1 73 ? 8.026 -6.463 -23.277 1.00 92.56 73 GLY A CA 1
ATOM 586 C C . GLY A 1 73 ? 7.643 -5.138 -23.951 1.00 92.56 73 GLY A C 1
ATOM 587 O O . GLY A 1 73 ? 8.505 -4.280 -24.171 1.00 92.56 73 GLY A O 1
ATOM 588 N N . PRO A 1 74 ? 6.364 -4.973 -24.351 1.00 96.56 74 PRO A N 1
ATOM 589 C CA . PRO A 1 74 ? 5.892 -3.773 -25.036 1.00 96.56 74 PRO A CA 1
ATOM 590 C C . PRO A 1 74 ? 6.063 -2.514 -24.183 1.00 96.56 74 PRO A C 1
ATOM 592 O O . PRO A 1 74 ? 5.649 -2.477 -23.030 1.00 96.56 74 PRO A O 1
ATOM 595 N N . GLU A 1 75 ? 6.598 -1.446 -24.778 1.00 94.88 75 GLU A N 1
ATOM 596 C CA . GLU A 1 75 ? 6.882 -0.189 -24.070 1.00 94.88 75 GLU A CA 1
ATOM 597 C C . GLU A 1 75 ? 5.652 0.400 -23.361 1.00 94.88 75 GLU A C 1
ATOM 599 O O . GLU A 1 75 ? 5.751 0.883 -22.238 1.00 94.88 75 GLU A O 1
ATOM 604 N N . HIS A 1 76 ? 4.478 0.297 -23.985 1.00 94.12 76 HIS A N 1
ATOM 605 C CA . HIS A 1 76 ? 3.228 0.809 -23.422 1.00 94.12 76 HIS A CA 1
ATOM 606 C C . HIS A 1 76 ? 2.720 0.022 -22.200 1.00 94.12 76 HIS A C 1
ATOM 608 O O . HIS A 1 76 ? 1.793 0.484 -21.542 1.00 94.12 76 HIS A O 1
ATOM 614 N N . LEU A 1 77 ? 3.297 -1.150 -21.901 1.00 94.00 77 LEU A N 1
ATOM 615 C CA . LEU A 1 77 ? 2.986 -1.950 -20.711 1.00 94.00 77 LEU A CA 1
ATOM 616 C C . LEU A 1 77 ? 4.024 -1.785 -19.593 1.00 94.00 77 LEU A C 1
ATOM 618 O O . LEU A 1 77 ? 3.842 -2.351 -18.523 1.00 94.00 77 LEU A O 1
ATOM 622 N N . ARG A 1 78 ? 5.085 -0.995 -19.800 1.00 94.25 78 ARG A N 1
ATOM 623 C CA . ARG A 1 78 ? 6.106 -0.761 -18.767 1.00 94.25 78 ARG A CA 1
ATOM 624 C C . ARG A 1 78 ? 5.575 -0.200 -17.448 1.00 94.25 78 ARG A C 1
ATOM 626 O O . ARG A 1 78 ? 6.080 -0.625 -16.424 1.00 94.25 78 ARG A O 1
ATOM 633 N N . PRO A 1 79 ? 4.587 0.715 -17.429 1.00 91.25 79 PRO A N 1
ATOM 634 C CA . PRO A 1 79 ? 4.108 1.266 -16.164 1.00 91.25 79 PRO A CA 1
ATOM 635 C C . PRO A 1 79 ? 3.236 0.305 -15.340 1.00 91.25 79 PRO A C 1
ATOM 637 O O . PRO A 1 79 ? 2.916 0.621 -14.208 1.00 91.25 79 PRO A O 1
ATOM 640 N N . VAL A 1 80 ? 2.766 -0.826 -15.881 1.00 86.06 80 VAL A N 1
ATOM 641 C CA . VAL A 1 80 ? 1.795 -1.687 -15.166 1.00 86.06 80 VAL A CA 1
ATOM 642 C C . VAL A 1 80 ? 2.415 -2.892 -14.457 1.00 86.06 80 VAL A C 1
ATOM 644 O O . VAL A 1 80 ? 1.677 -3.744 -13.961 1.00 86.06 80 VAL A O 1
ATOM 647 N N . GLY A 1 81 ? 3.738 -2.991 -14.404 1.00 74.12 81 GLY A N 1
ATOM 648 C CA . GLY A 1 81 ? 4.447 -4.067 -13.715 1.00 74.12 81 GLY A CA 1
ATOM 649 C C . GLY A 1 81 ? 5.935 -3.848 -13.738 1.00 74.12 81 GLY A C 1
ATOM 650 O O . GLY A 1 81 ? 6.323 -2.836 -14.352 1.00 74.12 81 GLY A O 1
#

Radius of gyration: 16.12 Å; chains: 1; bounding box: 34×18×50 Å

Sequence (81 aa):
MAGLTPGTAEWLDSVREEIIDPDRPIIDPHHHLWRRPDGNDYVLADLWRDTGSGHNVVKTVFVECHAEYLTEGPEHLRPVG

Foldseek 3Di:
DPDDDPLDPCNVPVDDDDDDPLVDEDEAEEDEAAQDPVRSGDHPVNVCCVCVVRHNHPYYDYDFDPHDFDPDDDPVRRRVD

pLDDT: mean 92.76, std 6.83, range [49.94, 98.44]